Protein AF-A0ABD0K3C0-F1 (afdb_monomer_lite)

Organism: NCBI:txid370345

Foldseek 3Di:
DPPVLCVPVLLVQLLCCCPVVVDQLVVSCVVSVHDSVSNVVNNCVVVVVDDDDPDDLDDPVLLVVLLVQLLVCCVPVNLVCSLVRSQQSSLVSSVVVVHGDDVSGDDPVVSVVSCVVPVVSVCSNVVCPPPVPPPPDDDDDDDDD

Secondary structure (DSSP, 8-state):
--GGGGT-HHHHHHHHHHHHH---HHHHHHHTT--HHHHHHHHHHHTT--SS-SS-SS-HHHHHHHHHHHHHHHHHT-HHHHHHHHHHHHHHHHHHTT-PPGGGS--HHHHHHHHHH-HHHHHHHHTTTTTSSSSSS--------

Radius of gyration: 26.76 Å; chains: 1; bounding box: 46×59×82 Å

Structure (mmCIF, N/CA/C/O backbone):
data_AF-A0ABD0K3C0-F1
#
_entry.id   AF-A0ABD0K3C0-F1
#
loop_
_atom_site.group_PDB
_atom_site.id
_atom_site.type_symbol
_atom_site.label_atom_id
_atom_site.label_alt_id
_atom_site.label_comp_id
_atom_site.label_asym_id
_atom_site.label_entity_id
_atom_site.label_seq_id
_atom_site.pdbx_PDB_ins_code
_atom_site.Cartn_x
_atom_site.Cartn_y
_atom_site.Cartn_z
_atom_site.occupancy
_atom_site.B_iso_or_equiv
_atom_site.auth_seq_id
_atom_site.auth_comp_id
_atom_site.auth_asym_id
_atom_site.auth_atom_id
_atom_site.pdbx_PDB_model_num
ATOM 1 N N . LEU A 1 1 ? 5.180 -14.390 -21.225 1.00 48.16 1 LEU A N 1
ATOM 2 C CA . LEU A 1 1 ? 6.109 -13.619 -22.073 1.00 48.16 1 LEU A CA 1
ATOM 3 C C . LEU A 1 1 ? 7.215 -14.589 -22.384 1.00 48.16 1 LEU A C 1
ATOM 5 O O . LEU A 1 1 ? 8.085 -14.780 -21.551 1.00 48.16 1 LEU A O 1
ATOM 9 N N . THR A 1 2 ? 7.058 -15.326 -23.474 1.00 45.53 2 THR A N 1
ATOM 10 C CA . THR A 1 2 ? 8.137 -16.160 -23.993 1.00 45.53 2 THR A CA 1
ATOM 11 C C . THR A 1 2 ? 9.273 -15.217 -24.361 1.00 45.53 2 THR A C 1
ATOM 13 O O . THR A 1 2 ? 9.028 -14.195 -25.007 1.00 45.53 2 THR A O 1
ATOM 16 N N . GLU A 1 3 ? 10.483 -15.518 -23.905 1.00 52.84 3 GLU A N 1
ATOM 17 C CA . GLU A 1 3 ? 11.699 -14.712 -24.097 1.00 52.84 3 GLU A CA 1
ATOM 18 C C . GLU A 1 3 ? 11.890 -14.284 -25.570 1.00 52.84 3 GLU A C 1
ATOM 20 O O . GLU A 1 3 ? 12.344 -13.173 -25.845 1.00 52.84 3 GLU A O 1
ATOM 25 N N . ASN A 1 4 ? 11.338 -15.078 -26.490 1.00 52.81 4 ASN A N 1
ATOM 26 C CA . ASN A 1 4 ? 11.262 -14.877 -27.936 1.00 52.81 4 ASN A CA 1
ATOM 27 C C . ASN A 1 4 ? 10.651 -13.541 -28.424 1.00 52.81 4 ASN A C 1
ATOM 29 O O . ASN A 1 4 ? 11.057 -13.045 -29.471 1.00 52.81 4 ASN A O 1
ATOM 33 N N . GLU A 1 5 ? 9.693 -12.907 -27.727 1.00 55.38 5 GLU A N 1
ATOM 34 C CA . GLU A 1 5 ? 9.015 -11.706 -28.283 1.00 55.38 5 GLU A CA 1
ATOM 35 C C . GLU A 1 5 ? 9.878 -10.433 -28.262 1.00 55.38 5 GLU A C 1
ATOM 37 O O . GLU A 1 5 ? 9.626 -9.498 -29.033 1.00 55.38 5 GLU A O 1
ATOM 42 N N . THR A 1 6 ? 10.870 -10.390 -27.369 1.00 59.19 6 THR A N 1
ATOM 43 C CA . THR A 1 6 ? 11.786 -9.251 -27.171 1.00 59.19 6 THR A CA 1
ATOM 44 C C . THR A 1 6 ? 13.017 -9.337 -28.066 1.00 59.19 6 THR A C 1
ATOM 46 O O . THR A 1 6 ? 13.794 -8.383 -28.138 1.00 59.19 6 THR A O 1
ATOM 49 N N . GLU A 1 7 ? 13.216 -10.478 -28.727 1.00 67.94 7 GLU A N 1
ATOM 50 C CA . GLU A 1 7 ? 14.363 -10.706 -29.598 1.00 67.94 7 GLU A CA 1
ATOM 51 C C . GLU A 1 7 ? 14.180 -10.144 -31.002 1.00 67.94 7 GLU A C 1
ATOM 53 O O . GLU A 1 7 ? 15.184 -9.871 -31.662 1.00 67.94 7 GLU A O 1
ATOM 58 N N . ASP A 1 8 ? 12.927 -9.887 -31.387 1.00 84.88 8 ASP A N 1
ATOM 59 C CA . ASP A 1 8 ? 12.538 -9.272 -32.651 1.00 84.88 8 ASP A CA 1
ATOM 60 C C . ASP A 1 8 ? 13.344 -7.976 -32.899 1.00 84.88 8 ASP A C 1
ATOM 62 O O . ASP A 1 8 ? 13.249 -7.015 -32.113 1.00 84.88 8 ASP A O 1
ATOM 66 N N . PRO A 1 9 ? 14.157 -7.926 -33.973 1.00 87.56 9 PRO A N 1
ATOM 67 C CA . PRO A 1 9 ? 15.041 -6.799 -34.244 1.00 87.56 9 PRO A CA 1
ATOM 68 C C . PRO A 1 9 ? 14.266 -5.489 -34.440 1.00 87.56 9 PRO A C 1
ATOM 70 O O . PRO A 1 9 ? 14.763 -4.428 -34.050 1.00 87.56 9 PRO A O 1
ATOM 73 N N . ALA A 1 10 ? 13.030 -5.548 -34.950 1.00 88.00 10 ALA A N 1
ATOM 74 C CA . ALA A 1 10 ? 12.183 -4.373 -35.132 1.00 88.00 10 ALA A CA 1
ATOM 75 C C . ALA A 1 10 ? 11.742 -3.779 -33.783 1.00 88.00 10 ALA A C 1
ATOM 77 O O . ALA A 1 10 ? 11.788 -2.563 -33.576 1.00 88.00 10 ALA A O 1
ATOM 78 N N . VAL A 1 11 ? 11.399 -4.634 -32.812 1.00 88.50 11 VAL A N 1
ATOM 79 C CA . VAL A 1 11 ? 11.046 -4.207 -31.448 1.00 88.50 11 VAL A CA 1
ATOM 80 C C . VAL A 1 11 ? 12.268 -3.635 -30.727 1.00 88.50 11 VAL A C 1
ATOM 82 O O . VAL A 1 11 ? 12.159 -2.591 -30.080 1.00 88.50 11 VAL A O 1
ATOM 85 N N . LYS A 1 12 ? 13.446 -4.260 -30.865 1.00 90.19 12 LYS A N 1
ATOM 86 C CA . LYS A 1 12 ? 14.704 -3.750 -30.288 1.00 90.19 12 LYS A CA 1
ATOM 87 C C . LYS A 1 12 ? 15.062 -2.364 -30.833 1.00 90.19 12 LYS A C 1
ATOM 89 O O . LYS A 1 12 ? 15.416 -1.481 -30.047 1.00 90.19 12 LYS A O 1
ATOM 94 N N . ALA A 1 13 ? 14.932 -2.155 -32.144 1.00 91.19 13 ALA A N 1
ATOM 95 C CA . ALA A 1 13 ? 15.184 -0.864 -32.780 1.00 91.19 13 ALA A CA 1
ATOM 96 C C . ALA A 1 13 ? 14.205 0.215 -32.286 1.00 91.19 13 ALA A C 1
ATOM 98 O O . ALA A 1 13 ? 14.645 1.291 -31.874 1.00 91.19 13 ALA A O 1
ATOM 99 N N . ALA A 1 14 ? 12.910 -0.107 -32.200 1.00 91.12 14 ALA A N 1
ATOM 100 C CA . ALA A 1 14 ? 11.893 0.802 -31.676 1.00 91.12 14 ALA A CA 1
ATOM 101 C C . ALA A 1 14 ? 12.131 1.185 -30.209 1.00 91.12 14 ALA A C 1
ATOM 103 O O . ALA A 1 14 ? 12.048 2.358 -29.849 1.00 91.12 14 ALA A O 1
ATOM 104 N N . VAL A 1 15 ? 12.479 0.217 -29.357 1.00 89.50 15 VAL A N 1
ATOM 105 C CA . VAL A 1 15 ? 12.823 0.463 -27.946 1.00 89.50 15 VAL A CA 1
ATOM 106 C C . VAL A 1 15 ? 14.048 1.373 -27.831 1.00 89.50 15 VAL A C 1
ATOM 108 O O . VAL A 1 15 ? 14.049 2.290 -27.009 1.00 89.50 15 VAL A O 1
ATOM 111 N N . ARG A 1 16 ? 15.075 1.164 -28.668 1.00 90.44 16 ARG A N 1
ATOM 112 C CA . ARG A 1 16 ? 16.266 2.025 -28.706 1.00 90.44 16 ARG A CA 1
ATOM 113 C C . ARG A 1 16 ? 15.912 3.450 -29.123 1.00 90.44 16 ARG A C 1
ATOM 115 O O . ARG A 1 16 ? 16.408 4.386 -28.509 1.00 90.44 16 ARG A O 1
ATOM 122 N N . ALA A 1 17 ? 15.042 3.624 -30.114 1.00 90.31 17 ALA A N 1
ATOM 123 C CA . ALA A 1 17 ? 14.613 4.945 -30.563 1.00 90.31 17 ALA A CA 1
ATOM 124 C C . ALA A 1 17 ? 13.841 5.708 -29.466 1.00 90.31 17 ALA A C 1
ATOM 126 O O . ALA A 1 17 ? 14.056 6.900 -29.261 1.00 90.31 17 ALA A O 1
ATOM 127 N N . VAL A 1 18 ? 13.012 5.017 -28.679 1.00 89.56 18 VAL A N 1
ATOM 128 C CA . VAL A 1 18 ? 12.333 5.632 -27.524 1.00 89.56 18 VAL A CA 1
ATOM 129 C C . VAL A 1 18 ? 13.326 6.022 -26.423 1.00 89.56 18 VAL A C 1
ATOM 131 O O . VAL A 1 18 ? 13.256 7.129 -25.899 1.00 89.56 18 VAL A O 1
ATOM 134 N N . LEU A 1 19 ? 14.247 5.125 -26.055 1.00 86.38 19 LEU A N 1
ATOM 135 C CA . LEU A 1 19 ? 15.122 5.323 -24.893 1.00 86.38 19 LEU A CA 1
ATOM 136 C C . LEU A 1 19 ? 16.336 6.219 -25.167 1.00 86.38 19 LEU A C 1
ATOM 138 O O . LEU A 1 19 ? 16.723 6.982 -24.290 1.00 86.38 19 LEU A O 1
ATOM 142 N N . ALA A 1 20 ? 16.946 6.114 -26.349 1.00 87.69 20 ALA A N 1
ATOM 143 C CA . ALA A 1 20 ? 18.171 6.837 -26.695 1.00 87.69 20 ALA A CA 1
ATOM 144 C C . ALA A 1 20 ? 17.902 8.124 -27.485 1.00 87.69 20 ALA A C 1
ATOM 146 O O . ALA A 1 20 ? 18.634 9.093 -27.330 1.00 87.69 20 ALA A O 1
ATOM 147 N N . GLN A 1 21 ? 16.865 8.137 -28.330 1.00 86.69 21 GLN A N 1
ATOM 148 C CA . GLN A 1 21 ? 16.540 9.286 -29.189 1.00 86.69 21 GLN A CA 1
ATOM 149 C C . GLN A 1 21 ? 15.344 10.097 -28.664 1.00 86.69 21 GLN A C 1
ATOM 151 O O . GLN A 1 21 ? 14.993 11.116 -29.249 1.00 86.69 21 GLN A O 1
ATOM 156 N N . GLY A 1 22 ? 14.697 9.652 -27.580 1.00 87.00 22 GLY A N 1
ATOM 157 C CA . GLY A 1 22 ? 13.575 10.363 -26.961 1.00 87.00 22 GLY A CA 1
ATOM 158 C C . GLY A 1 22 ? 12.289 10.370 -27.793 1.00 87.00 22 GLY A C 1
ATOM 159 O O . GLY A 1 22 ? 11.412 11.200 -27.554 1.00 87.00 22 GLY A O 1
ATOM 160 N N . LEU A 1 23 ? 12.150 9.470 -28.773 1.00 90.75 23 LEU A N 1
ATOM 161 C CA . LEU A 1 23 ? 10.943 9.408 -29.597 1.00 90.75 23 LEU A CA 1
ATOM 162 C C . LEU A 1 23 ? 9.726 8.944 -28.789 1.00 90.75 23 LEU A C 1
ATOM 164 O O . LEU A 1 23 ? 9.816 8.102 -27.893 1.00 90.75 23 LEU A O 1
ATOM 168 N N . SER A 1 24 ? 8.544 9.433 -29.168 1.00 91.94 24 SER A N 1
ATOM 169 C CA . SER A 1 24 ? 7.293 8.922 -28.603 1.00 91.94 24 SER A CA 1
ATOM 170 C C . SER A 1 24 ? 7.043 7.468 -29.028 1.00 91.94 24 SER A C 1
ATOM 172 O O . SER A 1 24 ? 7.392 7.057 -30.138 1.00 91.94 24 SER A O 1
ATOM 174 N N . PHE A 1 25 ? 6.355 6.695 -28.178 1.00 90.81 25 PHE A N 1
ATOM 175 C CA . PHE A 1 25 ? 6.031 5.288 -28.456 1.00 90.81 25 PHE A CA 1
ATOM 176 C C . P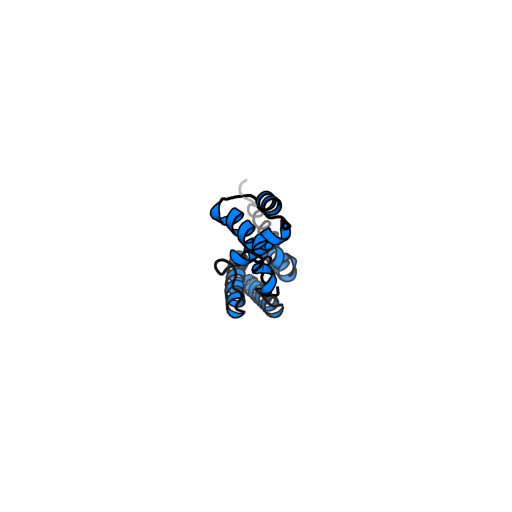HE A 1 25 ? 5.320 5.085 -29.800 1.00 90.81 25 PHE A C 1
ATOM 178 O O . PHE A 1 25 ? 5.590 4.108 -30.489 1.00 90.81 25 PHE A O 1
ATOM 185 N N . ARG A 1 26 ? 4.427 6.009 -30.187 1.00 92.19 26 ARG A N 1
ATOM 186 C CA . ARG A 1 26 ? 3.683 5.945 -31.458 1.00 92.19 26 ARG A CA 1
ATOM 187 C C . ARG A 1 26 ? 4.573 6.225 -32.669 1.00 92.19 26 ARG A C 1
ATOM 189 O O . ARG A 1 26 ? 4.394 5.586 -33.701 1.00 92.19 26 ARG A O 1
ATOM 196 N N . VAL A 1 27 ? 5.522 7.153 -32.544 1.00 93.62 27 VAL A N 1
ATOM 197 C CA . VAL A 1 27 ? 6.459 7.493 -33.625 1.00 93.62 27 VAL A CA 1
ATOM 198 C C . VAL A 1 27 ? 7.448 6.353 -33.845 1.00 93.62 27 VAL A C 1
ATOM 200 O O . VAL A 1 27 ? 7.588 5.889 -34.972 1.00 93.62 27 VAL A O 1
ATOM 203 N N . ALA A 1 28 ? 8.049 5.826 -32.776 1.00 92.56 28 ALA A N 1
ATOM 204 C CA . ALA A 1 28 ? 8.943 4.672 -32.866 1.00 92.56 28 ALA A CA 1
ATOM 205 C C . ALA A 1 28 ? 8.225 3.419 -33.404 1.00 92.56 28 ALA A C 1
ATOM 207 O O . ALA A 1 28 ? 8.776 2.683 -34.216 1.00 92.56 28 ALA A O 1
ATOM 208 N N . ALA A 1 29 ? 6.971 3.206 -32.998 1.00 94.50 29 ALA A N 1
ATOM 209 C CA . ALA A 1 29 ? 6.125 2.128 -33.504 1.00 94.50 29 ALA A CA 1
ATOM 210 C C . ALA A 1 29 ? 5.902 2.211 -35.019 1.00 94.50 29 ALA A C 1
ATOM 212 O O . ALA A 1 29 ? 6.141 1.240 -35.734 1.00 94.50 29 ALA A O 1
ATOM 213 N N . ARG A 1 30 ? 5.505 3.390 -35.514 1.00 94.25 30 ARG A N 1
ATOM 214 C CA . ARG A 1 30 ? 5.299 3.627 -36.948 1.00 94.25 30 ARG A CA 1
ATOM 215 C C . ARG A 1 30 ? 6.597 3.472 -37.743 1.00 94.25 30 ARG A C 1
ATOM 217 O O . ARG A 1 30 ? 6.568 2.871 -38.808 1.00 94.25 30 ARG A O 1
ATOM 224 N N . LEU A 1 31 ? 7.714 3.975 -37.216 1.00 93.00 31 LEU A N 1
ATOM 225 C CA . LEU A 1 31 ? 9.019 3.931 -37.881 1.00 93.00 31 LEU A CA 1
ATOM 226 C C . LEU A 1 31 ? 9.536 2.500 -38.085 1.00 93.00 31 LEU A C 1
ATOM 228 O O . LEU A 1 31 ? 10.194 2.217 -39.079 1.00 93.00 31 LEU A O 1
ATOM 232 N N . HIS A 1 32 ? 9.231 1.602 -37.149 1.00 91.88 32 HIS A N 1
ATOM 233 C CA . HIS A 1 32 ? 9.750 0.233 -37.143 1.00 91.88 32 HIS A CA 1
ATOM 234 C C . HIS A 1 32 ? 8.679 -0.833 -37.410 1.00 91.88 32 HIS A C 1
ATOM 236 O O . HIS A 1 32 ? 8.931 -2.013 -37.187 1.00 91.88 32 HIS A O 1
ATOM 242 N N . GLY A 1 33 ? 7.483 -0.444 -37.863 1.00 91.56 33 GLY A N 1
ATOM 243 C CA . GLY A 1 33 ? 6.429 -1.388 -38.256 1.00 91.56 33 GLY A CA 1
ATOM 244 C C . GLY A 1 33 ? 5.893 -2.264 -37.117 1.00 91.56 33 GLY A C 1
ATOM 245 O O . GLY A 1 33 ? 5.415 -3.368 -37.359 1.00 91.56 33 GLY A O 1
ATOM 246 N N . VAL A 1 34 ? 5.967 -1.798 -35.868 1.00 92.75 34 VAL A N 1
ATOM 247 C CA . VAL A 1 34 ? 5.510 -2.538 -34.679 1.00 92.75 34 VAL A CA 1
ATOM 248 C C . VAL A 1 34 ? 4.378 -1.796 -33.981 1.00 92.75 34 VAL A C 1
ATOM 250 O O . VAL A 1 34 ? 4.261 -0.580 -34.080 1.00 92.75 34 VAL A O 1
ATOM 253 N N . SER A 1 35 ? 3.516 -2.502 -33.246 1.00 92.31 35 SER A N 1
ATOM 254 C CA . SER A 1 35 ? 2.416 -1.844 -32.533 1.00 92.31 35 SER A CA 1
ATOM 255 C C . SER A 1 35 ? 2.924 -1.018 -31.345 1.00 92.31 35 SER A C 1
ATOM 257 O O . SER A 1 35 ? 3.818 -1.436 -30.603 1.00 92.31 35 SER A O 1
ATOM 259 N N . ALA A 1 36 ? 2.315 0.148 -31.109 1.00 90.06 36 ALA A N 1
ATOM 260 C CA . ALA A 1 36 ? 2.687 1.026 -29.995 1.00 90.06 36 ALA A CA 1
ATOM 261 C C . ALA A 1 36 ? 2.571 0.327 -28.629 1.00 90.06 36 ALA A C 1
ATOM 263 O O . ALA A 1 36 ? 3.419 0.528 -27.760 1.00 90.06 36 ALA A O 1
ATOM 264 N N . SER A 1 37 ? 1.578 -0.551 -28.461 1.00 88.56 37 SER A N 1
ATOM 265 C CA . SER A 1 37 ? 1.416 -1.379 -27.261 1.00 88.56 37 SER A CA 1
ATOM 266 C C . SER A 1 37 ? 2.594 -2.336 -27.054 1.00 88.56 37 SER A C 1
ATOM 268 O O . SER A 1 37 ? 3.044 -2.512 -25.922 1.00 88.56 37 SER A O 1
ATOM 270 N N . ARG A 1 38 ? 3.137 -2.921 -28.134 1.00 88.62 38 ARG A N 1
ATOM 271 C CA . ARG A 1 38 ? 4.299 -3.822 -28.077 1.00 88.62 38 ARG A CA 1
ATOM 272 C C . ARG A 1 38 ? 5.571 -3.064 -27.691 1.00 88.62 38 ARG A C 1
ATOM 274 O O . ARG A 1 38 ? 6.290 -3.520 -26.805 1.00 88.62 38 ARG A O 1
ATOM 281 N N . VAL A 1 39 ? 5.784 -1.867 -28.246 1.00 89.31 39 VAL A N 1
ATOM 282 C CA . VAL A 1 39 ? 6.897 -0.979 -27.851 1.00 89.31 39 VAL A CA 1
ATOM 283 C C . VAL A 1 39 ? 6.765 -0.546 -26.387 1.00 89.31 39 VAL A C 1
ATOM 285 O O . VAL A 1 39 ? 7.720 -0.666 -25.622 1.00 89.31 39 VAL A O 1
ATOM 288 N N . TYR A 1 40 ? 5.578 -0.105 -25.956 1.00 86.75 40 TYR A N 1
ATOM 289 C CA . TYR A 1 40 ? 5.322 0.297 -24.568 1.00 86.75 40 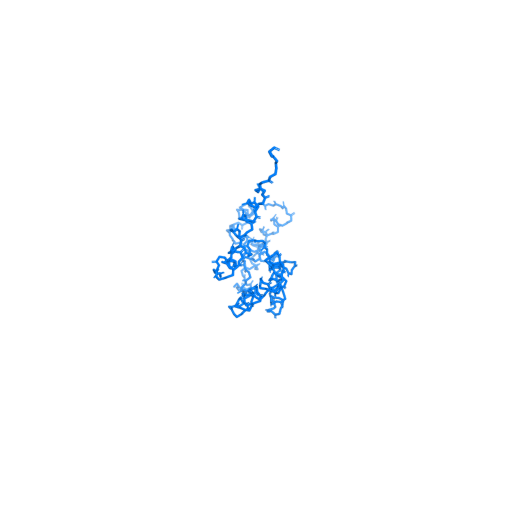TYR A CA 1
ATOM 290 C C . TYR A 1 40 ? 5.576 -0.840 -23.576 1.00 86.75 40 TYR A C 1
ATOM 292 O O . TYR A 1 40 ? 6.209 -0.624 -22.542 1.00 86.75 40 TYR A O 1
ATOM 300 N N . ARG A 1 41 ? 5.114 -2.058 -23.887 1.00 83.50 41 ARG A N 1
ATOM 301 C CA . ARG A 1 41 ? 5.318 -3.242 -23.045 1.00 83.50 41 ARG A CA 1
ATOM 302 C C . ARG A 1 41 ? 6.802 -3.591 -22.934 1.00 83.50 41 ARG A C 1
ATOM 304 O O . ARG A 1 41 ? 7.269 -3.839 -21.826 1.00 83.50 41 ARG A O 1
ATOM 311 N N . ALA A 1 42 ? 7.541 -3.548 -24.044 1.00 85.19 42 ALA A N 1
ATOM 312 C CA . ALA A 1 42 ? 8.978 -3.820 -24.069 1.00 85.19 42 ALA A CA 1
ATOM 313 C C . ALA A 1 42 ? 9.788 -2.770 -23.285 1.00 85.19 42 ALA A C 1
ATOM 315 O O . ALA A 1 42 ? 10.654 -3.124 -22.486 1.00 85.19 42 ALA A O 1
ATOM 316 N N . VAL A 1 43 ? 9.465 -1.479 -23.435 1.00 84.25 43 VAL A N 1
ATOM 317 C CA . VAL A 1 43 ? 10.095 -0.399 -22.654 1.00 84.25 43 VAL A CA 1
ATOM 318 C C . VAL A 1 43 ? 9.735 -0.503 -21.168 1.00 84.25 43 VAL A C 1
ATOM 320 O O . VAL A 1 43 ? 10.607 -0.370 -20.309 1.00 84.25 43 VAL A O 1
ATOM 323 N N . SER A 1 44 ? 8.470 -0.765 -20.838 1.00 78.94 44 SER A N 1
ATOM 324 C CA . SER A 1 44 ? 7.996 -0.873 -19.450 1.00 78.94 44 SER A CA 1
ATOM 325 C C . SER A 1 44 ? 8.590 -2.079 -18.720 1.00 78.94 44 SER A C 1
ATOM 327 O O . SER A 1 44 ? 8.998 -1.949 -17.568 1.00 78.94 44 SER A O 1
ATOM 329 N N . ALA A 1 45 ? 8.718 -3.225 -19.398 1.00 71.50 45 ALA A N 1
ATOM 330 C CA . ALA A 1 45 ? 9.406 -4.399 -18.865 1.00 71.50 45 ALA A CA 1
ATOM 331 C C . ALA A 1 45 ? 10.889 -4.103 -18.586 1.00 71.50 45 ALA A C 1
ATOM 333 O O . ALA A 1 45 ? 11.400 -4.452 -17.526 1.00 71.50 45 ALA A O 1
ATOM 334 N N . ARG A 1 46 ? 11.560 -3.388 -19.499 1.00 69.00 46 ARG A N 1
ATOM 335 C CA . ARG A 1 46 ? 12.986 -3.049 -19.388 1.00 69.00 46 ARG A CA 1
ATOM 336 C C . ARG A 1 46 ? 13.288 -1.964 -18.349 1.00 69.00 46 ARG A C 1
ATOM 338 O O . ARG A 1 46 ? 14.363 -1.958 -17.767 1.00 69.00 46 ARG A O 1
ATOM 345 N N . THR A 1 47 ? 12.344 -1.059 -18.100 1.00 65.50 47 THR A N 1
ATOM 346 C CA . THR A 1 47 ? 12.464 0.015 -17.095 1.00 65.50 47 THR A CA 1
ATOM 347 C C . THR A 1 47 ? 11.941 -0.384 -15.712 1.00 65.50 47 THR A C 1
ATOM 349 O O . THR A 1 47 ? 11.899 0.452 -14.811 1.00 65.50 47 THR A O 1
ATOM 352 N N . GLY A 1 48 ? 11.502 -1.636 -15.527 1.00 59.72 48 GLY A N 1
ATOM 353 C CA . GLY A 1 48 ? 10.925 -2.106 -14.263 1.00 59.72 48 GLY A CA 1
ATOM 354 C C . GLY A 1 48 ? 9.584 -1.450 -13.909 1.00 59.72 48 GLY A C 1
ATOM 355 O O . GLY A 1 48 ? 9.096 -1.590 -12.786 1.00 59.72 48 GLY A O 1
ATOM 356 N N . ARG A 1 49 ? 8.952 -0.741 -14.856 1.00 56.78 49 ARG A N 1
ATOM 357 C CA . ARG A 1 49 ? 7.614 -0.153 -14.708 1.00 56.78 49 ARG A CA 1
ATOM 358 C C . ARG A 1 49 ? 6.560 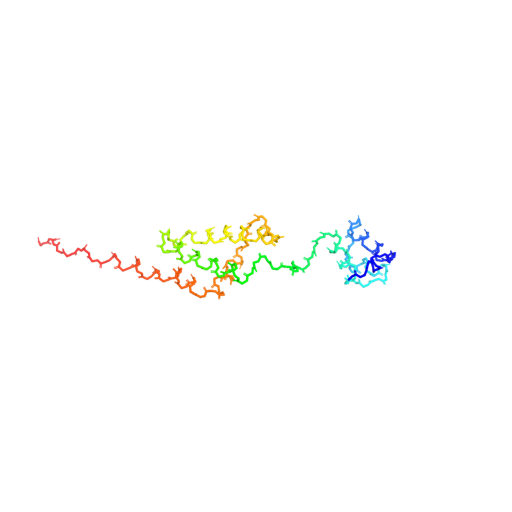-1.239 -14.909 1.00 56.78 49 ARG A C 1
ATOM 360 O O . ARG A 1 49 ? 5.774 -1.213 -15.849 1.00 56.78 49 ARG A O 1
ATOM 367 N N . THR A 1 50 ? 6.561 -2.235 -14.033 1.00 53.69 50 THR A N 1
ATOM 368 C CA . THR A 1 50 ? 5.509 -3.253 -14.003 1.00 53.69 50 THR A CA 1
ATOM 369 C C . THR A 1 50 ? 4.208 -2.630 -13.506 1.00 53.69 50 THR A C 1
ATOM 371 O O . THR A 1 50 ? 4.153 -2.044 -12.423 1.00 53.69 50 THR A O 1
ATOM 374 N N . SER A 1 51 ? 3.152 -2.765 -14.306 1.00 52.91 51 SER A N 1
ATOM 375 C CA . SER A 1 51 ? 1.779 -2.451 -13.929 1.00 52.91 51 SER A CA 1
ATOM 376 C C . SER A 1 51 ? 1.328 -3.422 -12.835 1.00 52.91 51 SER A C 1
ATOM 378 O O . SER A 1 51 ? 0.961 -4.554 -13.132 1.00 52.91 51 SER A O 1
ATOM 380 N N . VAL A 1 52 ? 1.354 -2.961 -11.584 1.00 53.22 52 VAL A N 1
ATOM 381 C CA . VAL A 1 52 ? 0.867 -3.654 -10.377 1.00 53.22 52 VAL A CA 1
ATOM 382 C C . VAL A 1 52 ? 1.736 -4.857 -9.944 1.00 53.22 52 VAL A C 1
ATOM 384 O O . VAL A 1 52 ? 2.002 -5.761 -10.738 1.00 53.22 52 VAL A O 1
ATOM 387 N N . PRO A 1 53 ? 2.207 -4.911 -8.682 1.00 54.00 53 PRO A N 1
ATOM 388 C CA . PRO A 1 53 ? 2.906 -6.091 -8.178 1.00 54.00 53 PRO A CA 1
ATOM 389 C C . PRO A 1 53 ? 1.982 -7.320 -8.236 1.00 54.00 53 PRO A C 1
ATOM 391 O O . PRO A 1 53 ? 0.838 -7.264 -7.794 1.00 54.00 53 PRO A O 1
ATOM 394 N N . ARG A 1 54 ? 2.481 -8.446 -8.773 1.00 57.94 54 ARG A N 1
ATOM 395 C CA . ARG A 1 54 ? 1.716 -9.712 -8.866 1.00 57.94 54 ARG A CA 1
ATOM 396 C C . ARG A 1 54 ? 1.346 -10.293 -7.499 1.00 57.94 54 ARG A C 1
ATOM 398 O O . ARG A 1 54 ? 0.414 -11.081 -7.405 1.00 57.94 54 ARG A O 1
ATOM 405 N N . LYS A 1 55 ? 2.101 -9.934 -6.459 1.00 63.69 55 LYS A N 1
ATOM 406 C CA . LYS A 1 55 ? 1.840 -10.294 -5.066 1.00 63.69 55 LYS A CA 1
ATOM 407 C C . LYS A 1 55 ? 1.328 -9.061 -4.329 1.00 63.69 55 LYS A C 1
ATOM 409 O O . LYS A 1 55 ? 1.917 -7.987 -4.443 1.00 63.69 55 LYS A O 1
ATOM 414 N N . LEU A 1 56 ? 0.243 -9.227 -3.581 1.00 73.88 56 LEU A N 1
ATOM 415 C CA . LEU A 1 56 ? -0.276 -8.187 -2.697 1.00 73.88 56 LEU A CA 1
ATOM 416 C C . LEU A 1 56 ? 0.733 -7.917 -1.572 1.00 73.88 56 LEU A C 1
ATOM 418 O O . LEU A 1 56 ? 1.379 -8.841 -1.083 1.00 73.88 56 LEU A O 1
ATOM 422 N N . ASN A 1 57 ? 0.863 -6.655 -1.154 1.00 83.56 57 ASN A N 1
ATOM 423 C CA . ASN A 1 57 ? 1.734 -6.282 -0.034 1.00 83.56 57 ASN A CA 1
ATOM 424 C C . ASN A 1 57 ? 1.279 -6.918 1.291 1.00 83.56 57 ASN A C 1
ATOM 426 O O . ASN A 1 57 ? 2.104 -7.217 2.149 1.00 83.56 57 ASN A O 1
ATOM 430 N N . LEU A 1 58 ? -0.030 -7.111 1.459 1.00 90.06 58 LEU A N 1
ATOM 431 C CA . LEU A 1 58 ? -0.657 -7.608 2.680 1.00 90.06 58 LEU A CA 1
ATOM 432 C C . LEU A 1 58 ? -1.660 -8.709 2.335 1.00 90.06 58 LEU A C 1
ATOM 434 O O . LEU A 1 58 ? -2.378 -8.613 1.337 1.00 90.06 58 LEU A O 1
ATOM 438 N N . THR A 1 59 ? -1.695 -9.743 3.166 1.00 91.19 59 THR A N 1
ATOM 439 C CA . THR A 1 59 ? -2.705 -10.802 3.141 1.00 91.19 59 THR A CA 1
ATOM 440 C C . THR A 1 59 ? -3.946 -10.388 3.935 1.00 91.19 59 THR A C 1
ATOM 442 O O . THR A 1 59 ? -3.920 -9.419 4.690 1.00 91.19 59 THR A O 1
ATOM 445 N N . VAL A 1 60 ? -5.037 -11.150 3.814 1.00 90.62 60 VAL A N 1
ATOM 446 C CA . VAL A 1 60 ? -6.253 -10.930 4.623 1.00 90.62 60 VAL A CA 1
ATOM 447 C C . VAL A 1 60 ? -5.947 -11.034 6.124 1.00 90.62 60 VAL A C 1
ATOM 449 O O . VAL A 1 60 ? -6.396 -10.198 6.902 1.00 90.62 60 VAL A O 1
ATOM 452 N N . LYS A 1 61 ? -5.102 -11.996 6.521 1.00 92.75 61 LYS A N 1
ATOM 453 C CA . LYS A 1 61 ? -4.670 -12.171 7.918 1.00 92.75 61 LYS A CA 1
ATOM 454 C C . LYS A 1 61 ? -3.907 -10.952 8.440 1.00 92.75 61 LYS A C 1
ATOM 456 O O . LYS A 1 61 ? -4.132 -10.526 9.572 1.00 92.75 61 LYS A O 1
ATOM 461 N N . ASP A 1 62 ? -3.048 -10.370 7.604 1.00 94.06 62 ASP A N 1
ATOM 462 C CA . ASP A 1 62 ? -2.306 -9.155 7.952 1.00 94.06 62 ASP A CA 1
ATOM 463 C C . ASP A 1 62 ? -3.254 -7.970 8.149 1.00 94.06 62 ASP A C 1
ATOM 465 O O . ASP A 1 62 ? -3.082 -7.179 9.074 1.00 94.06 62 ASP A O 1
ATOM 469 N N . GLU A 1 63 ? -4.278 -7.845 7.300 1.00 93.94 63 GLU A N 1
ATOM 470 C CA . GLU A 1 63 ? -5.280 -6.785 7.436 1.00 93.94 63 GLU A CA 1
ATOM 471 C C . GLU A 1 63 ? -6.094 -6.923 8.727 1.00 93.94 63 GLU A C 1
ATOM 473 O O . GLU A 1 63 ? -6.275 -5.936 9.440 1.00 93.94 63 GLU A O 1
ATOM 478 N N . GLU A 1 64 ? -6.510 -8.133 9.095 1.00 94.94 64 GLU A N 1
ATOM 479 C CA . GLU A 1 64 ? -7.185 -8.388 10.373 1.00 94.94 64 GLU A CA 1
ATOM 480 C C . GLU A 1 64 ? -6.295 -8.061 11.581 1.00 94.94 64 GLU A C 1
ATOM 482 O O . GLU A 1 64 ? -6.767 -7.528 12.591 1.00 94.94 64 GLU A O 1
ATOM 487 N N . GLU A 1 65 ? -4.997 -8.365 11.498 1.00 96.31 65 GLU A N 1
ATOM 488 C CA . GLU A 1 65 ? -4.022 -8.013 12.531 1.00 96.31 65 GLU A CA 1
ATOM 489 C C . GLU A 1 65 ? -3.872 -6.492 12.668 1.00 96.31 65 GLU A C 1
ATOM 491 O O . GLU A 1 65 ? -3.889 -5.965 13.784 1.00 96.31 65 GLU A O 1
ATOM 496 N N . LEU A 1 66 ? -3.818 -5.773 11.543 1.00 96.88 66 LEU A N 1
ATOM 497 C CA . LEU A 1 66 ? -3.757 -4.311 11.510 1.00 96.88 66 LEU A CA 1
ATOM 498 C C . LEU A 1 66 ? -5.003 -3.664 12.115 1.00 96.88 66 LEU A C 1
ATOM 500 O O . LEU A 1 66 ? -4.883 -2.668 12.830 1.00 96.88 66 LEU A O 1
ATOM 504 N N . VAL A 1 67 ? -6.190 -4.224 11.870 1.00 96.56 67 VAL A N 1
ATOM 505 C CA . VAL A 1 67 ? -7.437 -3.739 12.479 1.00 96.56 67 VAL A CA 1
ATOM 506 C C . VAL A 1 67 ? -7.417 -3.947 13.989 1.00 96.56 67 VAL A C 1
ATOM 508 O O . VAL A 1 67 ? -7.662 -2.999 14.736 1.00 96.56 67 VAL A O 1
ATOM 511 N N . ARG A 1 68 ? -7.077 -5.156 14.459 1.00 96.12 68 ARG A N 1
ATOM 512 C CA . ARG A 1 68 ? -6.979 -5.455 15.899 1.00 96.12 68 ARG A CA 1
ATOM 513 C C . ARG A 1 68 ? -5.974 -4.543 16.597 1.00 96.12 68 ARG A C 1
ATOM 515 O O . ARG A 1 68 ? -6.248 -4.041 17.686 1.00 96.12 68 ARG A O 1
ATOM 522 N N . HIS A 1 69 ? -4.829 -4.305 15.964 1.00 96.38 69 HIS A N 1
ATOM 523 C CA . HIS A 1 69 ? -3.823 -3.373 16.464 1.00 96.38 69 HIS A CA 1
ATOM 524 C C . HIS A 1 69 ? -4.341 -1.934 16.498 1.00 96.38 69 HIS A C 1
ATOM 526 O O . HIS A 1 69 ? -4.229 -1.268 17.523 1.00 96.38 69 HIS A O 1
ATOM 532 N N . GLY A 1 70 ? -4.974 -1.472 15.419 1.00 95.50 70 GLY A N 1
ATOM 533 C CA . GLY A 1 70 ? -5.547 -0.130 15.336 1.00 95.50 70 GLY A CA 1
ATOM 534 C C . GLY A 1 70 ? -6.594 0.138 16.417 1.00 95.50 70 GLY A C 1
ATOM 535 O O . GLY A 1 70 ? -6.534 1.175 17.074 1.00 95.50 70 GLY A O 1
ATOM 536 N N . LEU A 1 71 ? -7.496 -0.817 16.660 1.00 94.81 71 LEU A N 1
ATOM 537 C CA . LEU A 1 71 ? -8.503 -0.733 17.722 1.00 94.81 71 LEU A CA 1
ATOM 538 C C . LEU A 1 71 ? -7.872 -0.709 19.118 1.00 94.81 71 LEU A C 1
ATOM 540 O O . LEU A 1 71 ? -8.314 0.049 19.979 1.00 94.81 71 LEU A O 1
ATOM 544 N N . ARG A 1 72 ? -6.818 -1.501 19.347 1.00 95.06 72 ARG A N 1
ATOM 545 C CA . ARG A 1 72 ? -6.077 -1.492 20.616 1.00 95.06 72 ARG A CA 1
ATOM 546 C C . ARG A 1 72 ? -5.443 -0.127 20.868 1.00 95.06 72 ARG A C 1
ATOM 548 O O . ARG A 1 72 ? -5.690 0.464 21.911 1.00 95.06 72 ARG A O 1
ATOM 555 N N . VAL A 1 73 ? -4.701 0.395 19.889 1.00 94.00 73 VAL A N 1
ATOM 556 C CA . VAL A 1 73 ? -4.043 1.711 19.971 1.00 94.00 73 VAL A CA 1
ATOM 557 C C . VAL A 1 73 ? -5.072 2.826 20.152 1.00 94.00 73 VAL A C 1
ATOM 559 O O . VAL A 1 73 ? -4.835 3.749 20.926 1.00 94.00 73 VAL A O 1
ATOM 562 N N . ALA A 1 74 ? -6.231 2.735 19.492 1.00 92.50 74 ALA A N 1
ATOM 563 C CA . ALA A 1 74 ? -7.310 3.706 19.658 1.00 92.50 74 ALA A CA 1
ATOM 564 C C . ALA A 1 74 ? -7.789 3.779 21.115 1.00 92.50 74 ALA A C 1
ATOM 566 O O . ALA A 1 74 ? -8.025 4.877 21.611 1.00 92.50 74 ALA A O 1
ATOM 567 N N . ARG A 1 75 ? -7.880 2.627 21.794 1.00 89.75 75 ARG A N 1
ATOM 568 C CA . ARG A 1 75 ? -8.306 2.517 23.197 1.00 89.75 75 ARG A CA 1
ATOM 569 C C . ARG A 1 75 ? -7.224 2.929 24.197 1.00 89.75 75 ARG A C 1
ATOM 571 O O . ARG A 1 75 ? -7.560 3.511 25.218 1.00 89.75 75 ARG A O 1
ATOM 578 N N . THR A 1 76 ? -5.953 2.615 23.937 1.00 90.81 76 THR A N 1
ATOM 579 C CA . THR A 1 76 ? -4.867 2.805 24.920 1.00 90.81 76 THR A CA 1
ATOM 580 C C . THR A 1 76 ? -4.103 4.115 24.755 1.00 90.81 76 THR A C 1
ATOM 582 O O . THR A 1 76 ? -3.734 4.742 25.738 1.00 90.81 76 THR A O 1
ATOM 585 N N . GLU A 1 77 ? -3.825 4.522 23.516 1.00 88.00 77 GLU A N 1
ATOM 586 C CA . GLU A 1 77 ? -2.944 5.655 23.192 1.00 88.00 77 GLU A CA 1
ATOM 587 C C . GLU A 1 77 ? -3.688 6.832 22.543 1.00 88.00 77 GLU A C 1
ATOM 589 O O . GLU A 1 77 ? -3.123 7.914 22.351 1.00 88.00 77 GLU A O 1
ATOM 594 N N . GLY A 1 78 ? -4.946 6.613 22.165 1.00 86.69 78 GLY A N 1
ATOM 595 C CA . GLY A 1 78 ? -5.800 7.600 21.528 1.00 86.69 78 GLY A CA 1
ATOM 596 C C . GLY A 1 78 ? -5.669 7.672 20.002 1.00 86.69 78 GLY A C 1
ATOM 597 O O . GLY A 1 78 ? -4.695 7.261 19.362 1.00 86.69 78 GLY A O 1
ATOM 598 N N . ARG A 1 79 ? -6.699 8.264 19.392 1.00 84.56 79 ARG A N 1
ATOM 599 C CA . ARG A 1 79 ? -6.965 8.261 17.940 1.00 84.56 79 ARG A CA 1
ATOM 600 C C . ARG A 1 79 ? -5.843 8.857 17.094 1.00 84.56 79 ARG A C 1
ATOM 602 O O . ARG A 1 79 ? -5.532 8.345 16.018 1.00 84.56 79 ARG A O 1
ATOM 609 N N . LYS A 1 80 ? -5.193 9.913 17.594 1.00 87.19 80 LYS A N 1
ATOM 610 C CA . LYS A 1 80 ? -4.123 10.637 16.882 1.00 87.19 80 LYS A CA 1
ATOM 611 C C . LYS A 1 80 ? -2.917 9.737 16.565 1.00 87.19 80 LYS A C 1
ATOM 613 O O . LYS A 1 80 ? -2.200 9.994 15.599 1.00 87.19 80 LYS A O 1
ATOM 618 N N . ARG A 1 81 ? -2.701 8.665 17.341 1.00 90.31 81 ARG A N 1
ATOM 619 C CA . ARG A 1 81 ? -1.570 7.732 17.178 1.00 90.31 81 ARG A CA 1
ATOM 620 C C . ARG A 1 81 ? -1.886 6.524 16.298 1.00 90.31 81 ARG A C 1
ATOM 622 O O . ARG A 1 81 ? -0.963 5.936 15.733 1.00 90.31 81 ARG A O 1
ATOM 629 N N . VAL A 1 82 ? -3.167 6.207 16.100 1.00 93.62 82 VAL A N 1
ATOM 630 C CA . VAL A 1 82 ? -3.625 5.006 15.383 1.00 93.62 82 VAL A CA 1
ATOM 631 C C . VAL A 1 82 ? -3.069 4.947 13.968 1.00 93.62 82 VAL A C 1
ATOM 633 O O . VAL A 1 82 ? -2.435 3.958 13.611 1.00 93.62 82 VAL A O 1
ATOM 636 N N . LYS A 1 83 ? -3.230 6.019 13.180 1.00 93.69 83 LYS A N 1
ATOM 637 C CA . LYS A 1 83 ? -2.772 6.057 11.782 1.00 93.69 83 LYS A CA 1
ATOM 638 C C . LYS A 1 83 ? -1.294 5.686 11.666 1.00 93.69 83 LYS A C 1
ATOM 640 O O . LYS A 1 83 ? -0.947 4.718 11.000 1.00 93.69 83 LYS A O 1
ATOM 645 N N . ARG A 1 84 ? -0.428 6.423 12.366 1.00 93.81 84 ARG A N 1
ATOM 6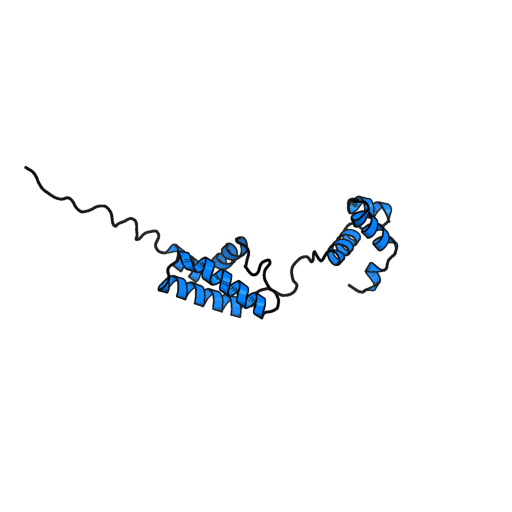46 C CA . ARG A 1 84 ? 1.026 6.217 12.313 1.00 93.81 84 ARG A CA 1
ATOM 647 C C . ARG A 1 84 ? 1.420 4.826 12.822 1.00 93.81 84 ARG A C 1
ATOM 649 O O . ARG A 1 84 ? 2.354 4.230 12.292 1.00 93.81 84 ARG A O 1
ATOM 656 N N . SER A 1 85 ? 0.727 4.314 13.839 1.00 95.50 85 SER A N 1
ATOM 657 C CA . SER A 1 85 ? 0.978 2.982 14.395 1.00 95.50 85 SER A CA 1
ATOM 658 C C . SER A 1 85 ? 0.627 1.874 13.394 1.00 95.50 85 SER A C 1
ATOM 660 O O . SER A 1 85 ? 1.449 0.998 13.123 1.00 95.50 85 SER A O 1
ATOM 662 N N . VAL A 1 86 ? -0.542 1.970 12.754 1.00 96.19 86 VAL A N 1
ATOM 663 C CA . VAL A 1 86 ? -0.992 1.022 11.726 1.00 96.19 86 VAL A CA 1
ATOM 664 C C . VAL A 1 86 ? -0.114 1.093 10.475 1.00 96.19 86 VAL A C 1
ATOM 666 O O . VAL A 1 86 ? 0.278 0.054 9.958 1.00 96.19 86 VAL A O 1
ATOM 669 N N . GLU A 1 87 ? 0.264 2.285 10.003 1.00 95.56 87 GLU A N 1
ATOM 670 C CA . GLU A 1 87 ? 1.133 2.439 8.824 1.00 95.56 87 GLU A CA 1
ATOM 671 C C . GLU A 1 87 ? 2.509 1.787 9.030 1.00 95.56 87 GLU A C 1
ATOM 673 O O . GLU A 1 87 ? 3.014 1.104 8.137 1.00 95.56 87 GLU A O 1
ATOM 678 N N . ARG A 1 88 ? 3.102 1.946 10.222 1.00 95.62 88 ARG A N 1
ATOM 679 C CA . ARG A 1 88 ? 4.372 1.295 10.579 1.00 95.62 88 ARG A CA 1
ATOM 680 C C . ARG A 1 88 ? 4.236 -0.220 10.624 1.00 95.62 88 ARG A C 1
ATOM 682 O O . ARG A 1 88 ? 5.072 -0.924 10.062 1.00 95.62 88 ARG A O 1
ATOM 689 N N . MET A 1 89 ? 3.181 -0.720 11.263 1.00 96.44 89 MET A N 1
ATOM 690 C CA . MET A 1 89 ? 2.927 -2.156 11.343 1.00 96.44 89 MET A CA 1
ATOM 691 C C . MET A 1 89 ? 2.680 -2.763 9.957 1.00 96.44 89 MET A C 1
ATOM 693 O O . MET A 1 89 ? 3.236 -3.816 9.644 1.00 96.44 89 MET A O 1
ATOM 697 N N . ALA A 1 90 ? 1.932 -2.067 9.098 1.00 95.88 90 ALA A N 1
ATOM 698 C CA . ALA A 1 90 ? 1.700 -2.464 7.714 1.00 95.88 90 ALA A CA 1
ATOM 699 C C . ALA A 1 90 ? 3.020 -2.527 6.937 1.00 95.88 90 ALA A C 1
ATOM 701 O O . ALA A 1 90 ? 3.272 -3.501 6.233 1.00 95.88 90 ALA A O 1
ATOM 702 N N . GLY A 1 91 ? 3.896 -1.532 7.112 1.00 94.06 91 GLY A N 1
ATOM 703 C CA . GLY A 1 91 ? 5.253 -1.531 6.563 1.00 94.06 91 GLY A CA 1
ATOM 704 C C . GLY A 1 91 ? 6.063 -2.769 6.950 1.00 94.06 91 GLY A C 1
ATOM 705 O O . GLY A 1 91 ? 6.666 -3.418 6.091 1.00 94.06 91 GLY A O 1
ATOM 706 N N . SER A 1 92 ? 6.029 -3.133 8.232 1.00 94.81 92 SER A N 1
ATOM 707 C CA . SER A 1 92 ? 6.714 -4.318 8.757 1.00 94.81 92 SER A CA 1
ATOM 708 C C . SER A 1 92 ? 6.121 -5.632 8.239 1.00 94.81 92 SER A C 1
ATOM 710 O O . SER A 1 92 ? 6.873 -6.541 7.896 1.00 94.81 92 SER A O 1
ATOM 712 N N . LEU A 1 93 ? 4.792 -5.752 8.152 1.00 94.31 93 LEU A N 1
ATOM 713 C CA . LEU A 1 93 ? 4.110 -6.924 7.580 1.00 94.31 93 LEU A CA 1
ATOM 714 C C . LEU A 1 93 ? 4.444 -7.094 6.094 1.00 94.31 93 LEU A C 1
ATOM 716 O O . LEU A 1 93 ? 4.893 -8.156 5.677 1.00 94.31 93 LEU A O 1
ATOM 720 N N . ALA A 1 94 ? 4.356 -6.018 5.314 1.00 92.88 94 ALA A N 1
ATOM 721 C CA . ALA A 1 94 ? 4.685 -6.037 3.892 1.00 92.88 94 ALA A CA 1
ATOM 722 C C . ALA A 1 94 ? 6.149 -6.424 3.628 1.00 92.88 94 ALA A C 1
ATOM 724 O O . ALA A 1 94 ? 6.448 -7.166 2.690 1.00 92.88 94 ALA A O 1
ATOM 725 N N . ARG A 1 95 ? 7.072 -5.972 4.490 1.00 90.56 95 ARG A N 1
ATOM 726 C CA . ARG A 1 95 ? 8.476 -6.400 4.446 1.00 90.56 95 ARG A CA 1
ATOM 727 C C . ARG A 1 95 ? 8.623 -7.895 4.743 1.00 90.56 95 ARG A C 1
ATOM 729 O O . ARG A 1 95 ? 9.341 -8.567 4.009 1.00 90.56 95 ARG A O 1
ATOM 736 N N . ARG A 1 96 ? 7.932 -8.416 5.765 1.00 90.50 96 ARG A N 1
ATOM 737 C CA . ARG A 1 96 ? 7.922 -9.855 6.101 1.00 90.50 96 ARG A CA 1
ATOM 738 C C . ARG A 1 96 ? 7.365 -10.715 4.964 1.00 90.50 96 ARG A C 1
ATOM 740 O O . ARG A 1 96 ? 7.902 -11.781 4.697 1.00 90.50 96 ARG A O 1
ATOM 747 N N . ASN A 1 97 ? 6.372 -10.210 4.237 1.00 88.31 97 ASN A N 1
ATOM 748 C CA . ASN A 1 97 ? 5.778 -10.880 3.077 1.00 88.31 97 ASN A CA 1
ATOM 749 C C . ASN A 1 97 ? 6.662 -10.848 1.813 1.00 88.31 97 ASN A C 1
ATOM 751 O O . ASN A 1 97 ? 6.276 -11.385 0.773 1.00 88.31 97 ASN A O 1
ATOM 755 N N . GLY A 1 98 ? 7.827 -10.192 1.866 1.00 86.50 98 GLY A N 1
ATOM 756 C CA . GLY A 1 98 ? 8.742 -10.056 0.731 1.00 86.50 98 GLY A CA 1
ATOM 757 C C . GLY A 1 98 ? 8.279 -9.058 -0.336 1.00 86.50 98 GLY A C 1
ATOM 758 O O . GLY A 1 98 ? 8.872 -8.999 -1.412 1.00 86.50 98 GLY A O 1
ATOM 759 N N . VAL A 1 99 ? 7.238 -8.265 -0.059 1.00 87.69 99 VAL A N 1
ATOM 760 C CA . VAL A 1 99 ? 6.691 -7.258 -0.983 1.00 87.69 99 VAL A CA 1
ATOM 761 C C . VAL A 1 99 ? 6.541 -5.927 -0.240 1.00 87.69 99 VAL A C 1
ATOM 763 O O . VAL A 1 99 ? 5.433 -5.542 0.145 1.00 87.69 99 VAL A O 1
ATOM 766 N N . PRO A 1 100 ? 7.644 -5.201 0.012 1.00 88.62 100 PRO A N 1
ATOM 767 C CA . PRO A 1 100 ? 7.602 -3.966 0.782 1.00 88.62 100 PRO A CA 1
ATOM 768 C C . PRO A 1 100 ? 6.859 -2.852 0.033 1.00 88.62 100 PRO A C 1
ATOM 770 O O . PRO A 1 100 ? 6.836 -2.797 -1.199 1.00 88.62 100 PRO A O 1
ATOM 773 N N . PHE A 1 101 ? 6.281 -1.914 0.783 1.00 88.50 101 PHE A N 1
ATOM 774 C CA . PHE A 1 101 ? 5.796 -0.664 0.203 1.00 88.50 101 PHE A CA 1
ATOM 775 C C . PHE A 1 101 ? 6.958 0.206 -0.289 1.00 88.50 101 PHE A C 1
ATOM 777 O O . PHE A 1 101 ? 8.083 0.125 0.216 1.00 88.50 101 PHE A O 1
ATOM 784 N N . LYS A 1 102 ? 6.667 1.116 -1.224 1.00 83.44 102 LYS A N 1
ATOM 785 C CA . LYS A 1 102 ? 7.607 2.176 -1.607 1.00 83.44 102 LYS A CA 1
ATOM 786 C C . LYS A 1 102 ? 7.948 3.014 -0.366 1.00 83.44 102 LYS A C 1
ATOM 788 O O . LYS A 1 102 ? 7.045 3.498 0.304 1.00 83.44 102 LYS A O 1
ATOM 793 N N . ASN A 1 103 ? 9.237 3.169 -0.062 1.00 84.69 103 ASN A N 1
ATOM 794 C CA . ASN A 1 103 ? 9.748 3.833 1.151 1.00 84.69 103 ASN A CA 1
ATOM 795 C C . ASN A 1 103 ? 9.349 3.152 2.478 1.00 84.69 103 ASN A C 1
ATOM 797 O O . ASN A 1 103 ? 9.414 3.768 3.537 1.00 84.69 103 ASN A O 1
ATOM 801 N N . GLY A 1 104 ? 8.929 1.883 2.439 1.00 86.00 104 GLY A N 1
ATOM 802 C CA . GLY A 1 104 ? 8.616 1.100 3.636 1.00 86.00 104 GLY A CA 1
ATOM 803 C C . GLY A 1 104 ? 7.310 1.469 4.343 1.00 86.00 104 GLY A C 1
ATOM 804 O O . GLY A 1 104 ? 7.009 0.861 5.366 1.00 86.00 104 GLY A O 1
ATOM 805 N N . LEU A 1 105 ? 6.525 2.407 3.807 1.00 91.69 105 LEU A N 1
ATOM 806 C CA . LEU A 1 105 ? 5.234 2.816 4.359 1.00 91.69 105 LEU A CA 1
ATOM 807 C C . LEU A 1 105 ? 4.148 2.821 3.279 1.00 91.69 105 LEU A C 1
ATOM 809 O O . LEU A 1 105 ? 4.427 3.146 2.121 1.00 91.69 105 LEU A O 1
ATOM 813 N N . PRO A 1 106 ? 2.898 2.492 3.638 1.00 91.88 106 PRO A N 1
ATOM 814 C CA . PRO A 1 106 ? 1.778 2.642 2.724 1.00 91.88 106 PRO A CA 1
ATOM 815 C C . PRO A 1 106 ? 1.540 4.122 2.376 1.00 91.88 106 PRO A C 1
ATOM 817 O O . PRO A 1 106 ? 1.826 5.028 3.157 1.00 91.88 106 PRO A O 1
ATOM 820 N N . CYS A 1 107 ? 1.000 4.382 1.184 1.00 89.56 107 CYS A N 1
ATOM 821 C CA . CYS A 1 107 ? 0.688 5.744 0.752 1.00 89.56 107 CYS A CA 1
ATOM 822 C C . CYS A 1 107 ? -0.566 6.300 1.462 1.00 89.56 107 CYS A C 1
ATOM 824 O O . CYS A 1 107 ? -1.409 5.525 1.915 1.00 89.56 107 CYS A O 1
ATOM 826 N N . PRO A 1 108 ? -0.785 7.629 1.490 1.00 86.56 108 PRO A N 1
ATOM 827 C CA . PRO A 1 108 ? -1.959 8.215 2.148 1.00 86.56 108 PRO A CA 1
ATOM 828 C C . PRO A 1 108 ? -3.303 7.665 1.643 1.00 86.56 108 PRO A C 1
ATOM 830 O O . PRO A 1 108 ? -4.230 7.458 2.423 1.00 86.56 108 PRO A O 1
ATOM 833 N N . LEU A 1 109 ? -3.397 7.360 0.344 1.00 88.06 109 LEU A N 1
ATOM 834 C CA . LEU A 1 109 ? -4.601 6.779 -0.255 1.00 88.06 109 LEU A CA 1
ATOM 835 C C . LEU A 1 109 ? -4.896 5.365 0.270 1.00 88.06 109 LEU A C 1
ATOM 837 O O . LEU A 1 109 ? -6.061 4.970 0.355 1.00 88.06 109 LEU A O 1
ATOM 841 N N . TRP A 1 110 ? -3.859 4.603 0.632 1.00 93.62 110 TRP A N 1
ATOM 842 C CA . TRP A 1 110 ? -4.022 3.282 1.233 1.00 93.62 110 TRP A C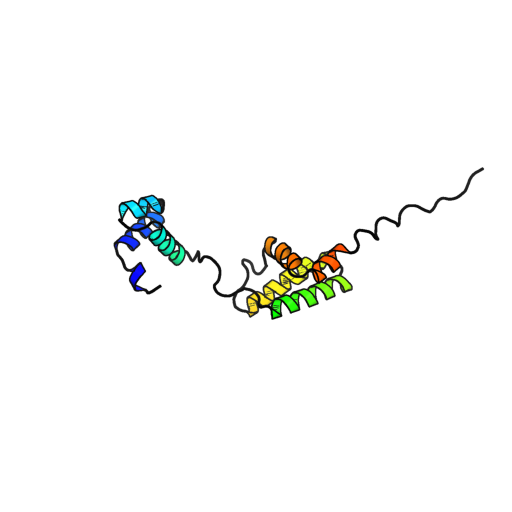A 1
ATOM 843 C C . TRP A 1 110 ? -4.766 3.384 2.565 1.00 93.62 110 TRP A C 1
ATOM 845 O O . TRP A 1 110 ? -5.718 2.637 2.764 1.00 93.62 110 TRP A O 1
ATOM 855 N N . TRP A 1 111 ? -4.429 4.360 3.418 1.00 93.00 111 TRP A N 1
ATOM 856 C CA . TRP A 1 111 ? -5.118 4.575 4.698 1.00 93.00 111 TRP A CA 1
ATOM 857 C C . TRP A 1 111 ? -6.613 4.857 4.509 1.00 93.00 111 TRP A C 1
ATOM 859 O O . TRP A 1 111 ? -7.453 4.253 5.176 1.00 93.00 111 TRP A O 1
ATOM 869 N N . CYS A 1 112 ? -6.967 5.717 3.548 1.00 90.00 112 CYS A N 1
ATOM 870 C CA . CYS A 1 112 ? -8.366 6.010 3.228 1.00 90.00 112 CYS A CA 1
ATOM 871 C C . CYS A 1 112 ? -9.128 4.746 2.801 1.00 90.00 112 CYS A C 1
ATOM 873 O O . CYS A 1 112 ? -10.230 4.483 3.283 1.00 90.00 112 CYS A O 1
ATOM 875 N N . LYS A 1 113 ? -8.524 3.928 1.929 1.00 90.75 113 LYS A N 1
ATOM 876 C CA . LYS A 1 113 ? -9.116 2.660 1.476 1.00 90.75 113 LYS A CA 1
ATOM 877 C C . LYS A 1 113 ? -9.177 1.611 2.586 1.00 90.75 113 LYS A C 1
ATOM 879 O O . LYS A 1 113 ? -10.121 0.830 2.615 1.00 90.75 113 LYS A O 1
ATOM 884 N N . PHE A 1 114 ? -8.189 1.577 3.472 1.00 92.75 114 PHE A N 1
ATOM 885 C CA . PHE A 1 114 ? -8.133 0.665 4.608 1.00 92.75 114 PHE A CA 1
ATOM 886 C C . PHE A 1 114 ? -9.276 0.946 5.588 1.00 92.75 114 PHE A C 1
ATOM 888 O O . PHE A 1 114 ? -10.079 0.053 5.835 1.00 92.75 114 PHE A O 1
ATOM 895 N N . LYS A 1 115 ? -9.458 2.200 6.026 1.00 92.69 115 LYS A N 1
ATOM 896 C CA . LYS A 1 115 ? -10.598 2.580 6.881 1.00 92.69 115 LYS A CA 1
ATOM 897 C C . LYS A 1 115 ? -11.948 2.252 6.246 1.00 92.69 115 LYS A C 1
ATOM 899 O O . LYS A 1 115 ? -12.829 1.728 6.911 1.00 92.69 115 LYS A O 1
ATOM 904 N N . ARG A 1 116 ? -12.106 2.524 4.946 1.00 90.69 116 ARG A N 1
ATOM 905 C CA . ARG A 1 116 ? -13.358 2.239 4.230 1.00 90.69 116 ARG A CA 1
ATOM 906 C C . ARG A 1 116 ? -13.700 0.745 4.192 1.00 90.69 116 ARG A C 1
ATOM 908 O O . ARG A 1 116 ? -14.872 0.403 4.154 1.00 90.69 116 ARG A O 1
ATOM 915 N N . ARG A 1 117 ? -12.691 -0.131 4.179 1.00 92.69 117 ARG A N 1
ATOM 916 C CA . ARG A 1 117 ? -12.875 -1.592 4.203 1.00 92.69 117 ARG A CA 1
ATOM 917 C C . ARG A 1 117 ? -13.116 -2.152 5.605 1.00 92.69 117 ARG A C 1
ATOM 919 O O . ARG A 1 117 ? -13.599 -3.272 5.714 1.00 92.69 117 ARG A O 1
ATOM 926 N N . HIS A 1 118 ? -12.812 -1.385 6.650 1.00 93.81 118 HIS A N 1
ATOM 927 C CA . HIS A 1 118 ? -12.958 -1.805 8.043 1.00 93.81 118 HIS A CA 1
ATOM 928 C C . HIS A 1 118 ? -13.763 -0.765 8.838 1.00 93.81 118 HIS A C 1
ATOM 930 O O . HIS A 1 118 ? -13.168 0.035 9.572 1.00 93.81 118 HIS A O 1
ATOM 936 N N . PRO A 1 119 ? -15.106 -0.764 8.694 1.00 92.56 119 PRO A N 1
ATOM 937 C CA . PRO A 1 119 ? -16.000 0.179 9.366 1.00 92.56 119 PRO A CA 1
ATOM 938 C C . PRO A 1 119 ? -15.772 0.253 10.876 1.00 92.56 119 PRO A C 1
ATOM 940 O O . PRO A 1 119 ? -15.651 1.341 11.411 1.00 92.56 119 PRO A O 1
ATOM 943 N N . GLN A 1 120 ? -15.528 -0.877 11.539 1.00 91.81 120 GLN A N 1
ATOM 944 C CA . GLN A 1 120 ? -15.250 -0.930 12.975 1.00 91.81 120 GLN A CA 1
ATOM 945 C C . GLN A 1 120 ? -14.071 -0.046 13.413 1.00 91.81 120 GLN A C 1
ATOM 947 O O . GLN A 1 120 ? -14.077 0.512 14.507 1.00 91.81 120 GLN A O 1
ATOM 952 N N . LEU A 1 121 ? -13.041 0.089 12.569 1.00 90.75 121 LEU A N 1
ATOM 953 C CA . LEU A 1 121 ? -11.909 0.967 12.852 1.00 90.75 121 LEU A CA 1
ATOM 954 C C . LEU A 1 121 ? -12.247 2.421 12.522 1.00 90.75 121 LEU A C 1
ATOM 956 O O . LEU A 1 121 ? -11.757 3.320 13.195 1.00 90.75 121 LEU A O 1
ATOM 960 N N . ARG A 1 122 ? -13.051 2.663 11.483 1.00 91.62 122 ARG A N 1
ATOM 961 C CA . ARG A 1 122 ? -13.542 4.004 11.151 1.00 91.62 122 ARG A CA 1
ATOM 962 C C . ARG A 1 122 ? -14.393 4.555 12.296 1.00 91.62 122 ARG A C 1
ATOM 964 O O . ARG A 1 122 ? -14.082 5.635 12.781 1.00 91.62 122 ARG A O 1
ATOM 971 N N . ASP A 1 123 ? -15.373 3.790 12.754 1.00 89.81 123 ASP A N 1
ATOM 972 C CA . ASP A 1 123 ? -16.338 4.204 13.771 1.00 89.81 123 ASP A CA 1
ATOM 973 C C . ASP A 1 123 ? -15.609 4.499 15.097 1.00 89.81 123 ASP A C 1
ATOM 975 O O . ASP A 1 123 ? -15.731 5.587 15.654 1.00 89.81 123 ASP A O 1
ATOM 979 N N . ALA A 1 124 ? -14.664 3.636 15.501 1.00 86.44 124 ALA A N 1
ATOM 980 C CA . ALA A 1 124 ? -13.798 3.867 16.665 1.00 86.44 124 ALA A CA 1
ATOM 981 C C . ALA A 1 124 ? -12.940 5.151 16.585 1.00 86.44 124 ALA A C 1
ATOM 983 O O . ALA A 1 124 ? -12.470 5.659 17.609 1.00 86.44 124 ALA A O 1
ATOM 984 N N . LEU A 1 125 ? -12.695 5.665 15.376 1.00 84.94 125 LEU A N 1
ATOM 985 C CA . LEU A 1 125 ? -11.968 6.910 15.134 1.00 84.94 125 LEU A CA 1
ATOM 986 C C . LEU A 1 125 ? -12.893 8.130 14.988 1.00 84.94 125 LEU A C 1
ATOM 988 O O . LEU A 1 125 ? -12.397 9.249 15.132 1.00 84.94 125 LEU A O 1
ATOM 992 N N . GLU A 1 126 ? -14.189 7.935 14.732 1.00 81.06 126 GLU A N 1
ATOM 993 C CA . GLU A 1 126 ? -15.198 8.987 14.520 1.00 81.06 126 GLU A CA 1
ATOM 994 C C . GLU A 1 126 ? -16.000 9.290 15.811 1.00 81.06 126 GLU A C 1
ATOM 996 O O . GLU A 1 126 ? -16.157 10.457 16.154 1.00 81.06 126 GLU A O 1
ATOM 1001 N N . ASP A 1 127 ? -16.291 8.296 16.659 1.00 60.34 127 ASP A N 1
ATOM 1002 C CA . ASP A 1 127 ? -17.232 8.313 17.815 1.00 60.34 127 ASP A CA 1
ATOM 1003 C C . ASP A 1 127 ? -16.969 9.264 19.026 1.00 60.34 127 ASP A C 1
ATOM 1005 O O . ASP A 1 127 ? -17.403 8.993 20.136 1.00 60.34 127 ASP A O 1
ATOM 1009 N N . GLN A 1 128 ? -16.200 10.352 18.909 1.00 51.47 128 GLN A N 1
ATOM 1010 C CA . GLN A 1 128 ? -15.922 11.273 20.043 1.00 51.47 128 GLN A CA 1
ATOM 1011 C C . GLN A 1 128 ? -15.870 12.754 19.644 1.00 51.47 128 GLN A C 1
ATOM 1013 O O . GLN A 1 128 ? -15.556 13.597 20.480 1.00 51.47 128 GLN A O 1
ATOM 1018 N N . SER A 1 129 ? -16.219 13.115 18.404 1.00 47.06 129 SER A N 1
ATOM 1019 C CA . SER A 1 129 ? -16.370 14.533 18.043 1.00 47.06 129 SER A CA 1
ATOM 1020 C C . SER A 1 129 ? -17.573 15.211 18.711 1.00 47.06 129 SER A C 1
ATOM 1022 O O . SER A 1 129 ? -17.662 16.433 18.673 1.00 47.06 129 SER A O 1
ATOM 1024 N N . GLU A 1 130 ? -18.482 14.454 19.333 1.00 46.62 130 GLU A N 1
ATOM 1025 C CA . GLU A 1 130 ? -19.692 15.004 19.964 1.00 46.62 130 GLU A CA 1
ATOM 1026 C C . GLU A 1 130 ? -19.572 15.190 21.486 1.00 46.62 130 GLU A C 1
ATOM 1028 O O . GLU A 1 130 ? -20.297 15.998 22.061 1.00 46.62 130 GLU A O 1
ATOM 1033 N N . SER A 1 131 ? -18.621 14.529 22.155 1.00 46.06 131 SER A N 1
ATOM 1034 C CA . SER A 1 131 ? -18.491 14.592 23.621 1.00 46.06 131 SER A CA 1
ATOM 1035 C C . SER A 1 131 ? -17.571 15.706 24.142 1.00 46.06 131 SER A C 1
ATOM 1037 O O . SER A 1 131 ? -17.622 16.017 25.327 1.00 46.06 131 SER A O 1
ATOM 1039 N N . GLU A 1 132 ? -16.749 16.336 23.294 1.00 44.28 132 GLU A N 1
ATOM 1040 C CA . GLU A 1 132 ? -15.867 17.449 23.708 1.00 44.28 132 GLU A CA 1
ATOM 1041 C C . GLU A 1 132 ? -16.521 18.844 23.583 1.00 44.28 132 GLU A C 1
ATOM 1043 O O . GLU A 1 132 ? -15.963 19.816 24.083 1.00 44.28 132 GLU A O 1
ATOM 1048 N N . ASN A 1 133 ? -17.720 18.964 22.990 1.00 44.50 133 ASN A N 1
ATOM 1049 C CA . ASN A 1 133 ? -18.368 20.266 22.737 1.00 44.50 133 ASN A CA 1
ATOM 1050 C C . ASN A 1 133 ? -19.460 20.674 23.750 1.00 44.50 133 ASN A C 1
ATOM 1052 O O . ASN A 1 133 ? -19.893 21.822 23.735 1.00 44.50 133 ASN A O 1
ATOM 1056 N N . PHE A 1 134 ? -19.885 19.789 24.660 1.00 44.38 134 PHE A N 1
ATOM 1057 C CA . PHE A 1 134 ? -20.925 20.091 25.665 1.00 44.38 134 PHE A CA 1
ATOM 1058 C C . PHE A 1 134 ? -20.382 20.456 27.063 1.00 44.38 134 PHE A C 1
ATOM 1060 O O . PHE A 1 134 ? -21.148 20.597 28.011 1.00 44.38 134 PHE A O 1
ATOM 1067 N N . GLY A 1 135 ? -19.067 20.646 27.210 1.00 45.09 135 GLY A N 1
ATOM 1068 C CA . GLY A 1 135 ? -18.427 20.943 28.501 1.00 45.09 135 GLY A CA 1
ATOM 1069 C C . GLY A 1 135 ? -18.253 22.426 28.858 1.00 45.09 135 GLY A C 1
ATOM 1070 O O . GLY A 1 135 ? -17.736 22.714 29.935 1.00 45.09 135 GLY A O 1
ATOM 1071 N N . ILE A 1 136 ? -18.643 23.375 27.994 1.00 47.66 136 ILE A N 1
ATOM 1072 C CA . ILE A 1 136 ? -18.366 24.815 28.192 1.00 47.66 136 ILE A CA 1
ATOM 1073 C C . ILE A 1 136 ? -19.642 25.669 28.122 1.00 47.66 136 ILE A C 1
ATOM 1075 O O . ILE A 1 136 ? -19.647 26.679 27.446 1.00 47.66 136 ILE A O 1
ATOM 1079 N N . VAL A 1 137 ? -20.733 25.320 28.810 1.00 50.00 137 VAL A N 1
ATOM 1080 C CA . VAL A 1 137 ? -21.723 26.326 29.262 1.00 50.00 137 VAL A CA 1
ATOM 1081 C C . VAL A 1 137 ? -22.470 25.779 30.483 1.00 50.00 137 VAL A C 1
ATOM 1083 O O . VAL A 1 137 ? -23.491 25.122 30.325 1.00 50.00 137 VAL A O 1
ATOM 1086 N N . SER A 1 138 ? -21.967 26.008 31.701 1.00 49.75 138 SER A N 1
ATOM 1087 C CA . SER A 1 138 ? -22.791 26.192 32.921 1.00 49.75 138 SER A CA 1
ATOM 1088 C C . SER A 1 138 ? -21.927 26.252 34.178 1.00 49.75 138 SER A C 1
ATOM 1090 O O . SER A 1 138 ? -21.914 25.334 34.991 1.00 49.75 138 SER A O 1
ATOM 1092 N N . ARG A 1 139 ? -21.210 27.364 34.356 1.00 49.06 139 ARG A N 1
ATOM 1093 C CA . ARG A 1 139 ? -20.905 27.920 35.683 1.00 49.06 139 ARG A CA 1
ATOM 1094 C C . ARG A 1 139 ? -20.793 29.433 35.563 1.00 49.06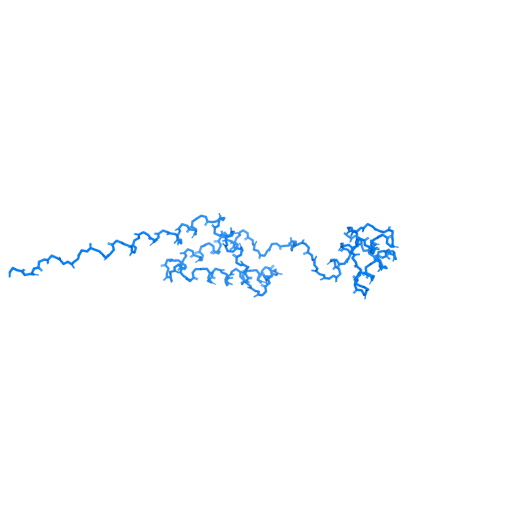 139 ARG A C 1
ATOM 1096 O O . ARG A 1 139 ? -19.748 29.933 35.163 1.00 49.06 139 ARG A O 1
ATOM 1103 N N . ARG A 1 140 ? -21.888 30.121 35.884 1.00 45.84 140 ARG A N 1
ATOM 1104 C CA . ARG A 1 140 ? -21.942 31.419 36.582 1.00 45.84 140 ARG A CA 1
ATOM 1105 C C . ARG A 1 140 ? -23.413 31.769 36.796 1.00 45.84 140 ARG A C 1
ATOM 1107 O O . ARG A 1 140 ? -24.019 32.537 36.061 1.00 45.84 140 ARG A O 1
ATOM 1114 N N . THR A 1 141 ? -23.994 31.092 37.776 1.00 51.66 141 THR A N 1
ATOM 1115 C CA . THR A 1 141 ? -25.106 31.621 38.558 1.00 51.66 141 THR A CA 1
ATOM 1116 C C . THR A 1 141 ? -24.530 32.490 39.672 1.00 51.66 141 THR A C 1
ATOM 1118 O O . THR A 1 141 ? -23.620 32.026 40.356 1.00 51.66 141 THR A O 1
ATOM 1121 N N . ALA A 1 142 ? -25.163 33.648 39.862 1.00 48.22 142 ALA A N 1
ATOM 1122 C CA . ALA A 1 142 ? -25.221 34.470 41.074 1.00 48.22 142 ALA A CA 1
ATOM 1123 C C . ALA A 1 142 ? -23.998 35.323 41.464 1.00 48.22 142 ALA A C 1
ATOM 1125 O O . ALA A 1 142 ? -22.863 34.949 41.194 1.00 48.22 142 ALA A O 1
ATOM 1126 N N . GLU A 1 143 ? -24.333 36.429 42.147 1.00 47.53 143 GLU A N 1
ATOM 1127 C CA . GLU A 1 143 ? -23.517 37.542 42.676 1.00 47.53 143 GLU A CA 1
ATOM 1128 C C . GLU A 1 143 ? -23.282 38.644 41.615 1.00 47.53 143 GLU A C 1
ATOM 1130 O O . GLU A 1 143 ? -22.653 38.406 40.591 1.00 47.53 143 GLU A O 1
ATOM 1135 N N . ASP A 1 144 ? -23.874 39.843 41.682 1.00 46.47 144 ASP A N 1
ATOM 1136 C CA . ASP A 1 144 ? -24.274 40.645 42.843 1.00 46.47 144 ASP A CA 1
ATOM 1137 C C . ASP A 1 144 ? -25.534 41.491 42.591 1.00 46.47 144 ASP A C 1
ATOM 1139 O O . ASP A 1 144 ? -25.799 41.952 41.475 1.00 46.47 144 ASP A O 1
ATOM 1143 N N . ALA A 1 145 ? -26.291 41.654 43.676 1.00 50.94 145 ALA A N 1
ATOM 1144 C CA . ALA A 1 145 ? -27.340 42.645 43.887 1.00 50.94 145 ALA A CA 1
ATOM 1145 C C . ALA A 1 145 ? -26.744 43.942 44.457 1.00 50.94 145 ALA A C 1
ATOM 1147 O O . ALA A 1 145 ? -25.673 43.858 45.100 1.00 50.94 145 ALA A O 1
#

Sequence (145 aa):
LTENETEDPAVKAAVRAVLAQGLSFRVAARLHGVSASRVYRAVSARTGRTSVPRKLNLTVKDEEELVRHGLRVARTEGRKRVKRSVERMAGSLARRNGVPFKNGLPCPLWWCKFKRRHPQLRDALEDQSESENFGIVSRRTAEDA

pLDDT: mean 80.92, std 17.18, range [44.28, 96.88]